Protein AF-A0A6S7LSQ3-F1 (afdb_monomer_lite)

Foldseek 3Di:
DDDDDDDDDDPDPPPPPPPVVVVVPPPVVVVVVVPDVVVVVVVLVVLVPPLPDDEDEAEAEPVDDRLVSLVVLLPDPPNDLSHHHQYDYPPDDDPDSVVRVVVSLVVNVVVQQDDPPPDPQWDDDVVDTDGDPDPCCVVVCVVVSVVSSD

InterPro domains:
  IPR000569 HECT domain [PS50237] (77-150)
  IPR035983 HECT, E3 ligase catalytic domain [SSF56204] (57-123)

Secondary structure (DSSP, 8-state):
----------PPP-----TTHHHHS-HHHHHHHS--HHHHHHHHHHHHT-TTSPPEEEEE-TTS-HHHHHHHHHTSTT--TTSPEEEEETTB--S-HHHHHHHHHHHHHHHHTS--SSS--EEEETTEEEE---HHHHHTTHHHHHHHH-

Organism: Paramuricea clavata (NCBI:txid317549)

Radius of gyration: 24.65 Å; chains: 1; bounding box: 75×71×37 Å

Sequence (150 aa):
PEVHDDPDTHNEPEDIADDDELWDTPLLEYVVFAGNPSQSLKRFTRAAVNTFGEEMDVVINRNKDMLQQVVRKYKHPEFDITKPLNVSFVNEPGVDAGGLTREYFHILMDRLQKQLGSLDLFEGRKGHLLPMHNYDLVSGGLFVMVGKMV

Structure (mmCIF, N/CA/C/O backbone):
data_AF-A0A6S7LSQ3-F1
#
_entry.id   AF-A0A6S7LSQ3-F1
#
loop_
_atom_site.group_PDB
_atom_site.id
_atom_site.type_symbol
_atom_site.label_atom_id
_atom_site.label_alt_id
_atom_site.label_comp_id
_atom_site.label_asym_id
_atom_site.label_entity_id
_atom_site.label_seq_id
_atom_site.pdbx_PDB_ins_code
_atom_site.Cartn_x
_atom_site.Cartn_y
_atom_site.Cartn_z
_atom_site.occupancy
_atom_site.B_iso_or_equiv
_atom_site.auth_seq_id
_atom_site.auth_comp_id
_atom_site.auth_asym_id
_atom_site.auth_atom_id
_atom_site.pdbx_PDB_model_num
ATOM 1 N N . PRO A 1 1 ? 60.085 -55.351 -7.199 1.00 38.09 1 PRO A N 1
ATOM 2 C CA . PRO A 1 1 ? 59.648 -54.809 -5.892 1.00 38.09 1 PRO A CA 1
ATOM 3 C C . PRO A 1 1 ? 58.969 -53.450 -6.088 1.00 38.09 1 PRO A C 1
ATOM 5 O O . PRO A 1 1 ? 59.611 -52.528 -6.566 1.00 38.09 1 PRO A O 1
ATOM 8 N N . GLU A 1 2 ? 57.695 -53.239 -5.821 1.00 39.66 2 GLU A N 1
ATOM 9 C CA . GLU A 1 2 ? 56.593 -54.070 -5.348 1.00 39.66 2 GLU A CA 1
ATOM 10 C C . GLU A 1 2 ? 55.360 -53.233 -5.714 1.00 39.66 2 GLU A C 1
ATOM 12 O O . GLU A 1 2 ? 55.382 -52.011 -5.564 1.00 39.66 2 GLU A O 1
ATOM 17 N N . VAL A 1 3 ? 54.353 -53.872 -6.301 1.00 43.69 3 VAL A N 1
ATOM 18 C CA . VAL A 1 3 ? 53.059 -53.251 -6.584 1.00 43.69 3 VAL A CA 1
ATOM 19 C C . VAL A 1 3 ? 52.367 -53.040 -5.245 1.00 43.69 3 VAL A C 1
ATOM 21 O O . VAL A 1 3 ? 52.234 -53.994 -4.483 1.00 43.69 3 VAL A O 1
ATOM 24 N N . HIS A 1 4 ? 51.923 -51.816 -4.981 1.00 45.94 4 HIS A N 1
ATOM 25 C CA . HIS A 1 4 ? 50.865 -51.563 -4.018 1.00 45.94 4 HIS A CA 1
ATOM 26 C C . HIS A 1 4 ? 49.845 -50.630 -4.660 1.00 45.94 4 HIS A C 1
ATOM 28 O O . HIS A 1 4 ? 50.085 -49.439 -4.848 1.00 45.94 4 HIS A O 1
ATOM 34 N N . ASP A 1 5 ? 48.749 -51.268 -5.058 1.00 46.22 5 ASP A N 1
ATOM 35 C CA . ASP A 1 5 ? 47.454 -50.681 -5.349 1.00 46.22 5 ASP A CA 1
ATOM 36 C C . ASP A 1 5 ? 46.905 -49.992 -4.095 1.00 46.22 5 ASP A C 1
ATOM 38 O O . ASP A 1 5 ? 46.859 -50.611 -3.033 1.00 46.22 5 ASP A O 1
ATOM 42 N N . ASP A 1 6 ? 46.426 -48.759 -4.247 1.00 52.06 6 ASP A N 1
ATOM 43 C CA . ASP A 1 6 ? 45.287 -48.259 -3.480 1.00 52.06 6 ASP A CA 1
ATOM 44 C C . ASP A 1 6 ? 44.377 -47.454 -4.432 1.00 52.06 6 ASP A C 1
ATOM 46 O O . ASP A 1 6 ? 44.871 -46.618 -5.198 1.00 52.06 6 ASP A O 1
ATOM 50 N N . PRO A 1 7 ? 43.062 -47.742 -4.462 1.00 43.94 7 PRO A N 1
ATOM 51 C CA . PRO A 1 7 ? 42.131 -47.151 -5.410 1.00 43.94 7 PRO A CA 1
ATOM 52 C C . PRO A 1 7 ? 41.611 -45.806 -4.892 1.00 43.94 7 PRO A C 1
ATOM 54 O O . PRO A 1 7 ? 40.698 -45.766 -4.067 1.00 43.94 7 PRO A O 1
ATOM 57 N N . ASP A 1 8 ? 42.137 -44.702 -5.424 1.00 44.47 8 ASP A N 1
ATOM 58 C CA . ASP A 1 8 ? 41.472 -43.406 -5.285 1.00 44.47 8 ASP A CA 1
ATOM 59 C C . ASP A 1 8 ? 40.203 -43.417 -6.141 1.00 44.47 8 ASP A C 1
ATOM 61 O O . ASP A 1 8 ? 40.211 -43.334 -7.371 1.00 44.47 8 ASP A O 1
ATOM 65 N N . THR A 1 9 ? 39.101 -43.603 -5.425 1.00 44.16 9 THR A N 1
ATOM 66 C CA . THR A 1 9 ? 37.715 -43.472 -5.847 1.00 44.16 9 THR A CA 1
ATOM 67 C C . THR A 1 9 ? 37.547 -42.325 -6.835 1.00 44.16 9 THR A C 1
ATOM 69 O O . THR A 1 9 ? 37.696 -41.154 -6.482 1.00 44.16 9 THR A O 1
ATOM 72 N N . HIS A 1 10 ? 37.188 -42.674 -8.070 1.00 39.16 10 HIS A N 1
ATOM 73 C CA . HIS A 1 10 ? 36.515 -41.764 -8.982 1.00 39.16 10 HIS A CA 1
ATOM 74 C C . HIS A 1 10 ? 35.270 -41.226 -8.270 1.00 39.16 10 HIS A C 1
ATOM 76 O O . HIS A 1 10 ? 34.254 -41.913 -8.198 1.00 39.16 10 HIS A O 1
ATOM 82 N N . ASN A 1 11 ? 35.369 -40.017 -7.714 1.00 41.75 11 ASN A N 1
ATOM 83 C CA . ASN A 1 11 ? 34.191 -39.214 -7.436 1.00 41.75 11 ASN A CA 1
ATOM 84 C C . ASN A 1 11 ? 33.472 -39.040 -8.770 1.00 41.75 11 ASN A C 1
ATOM 86 O O . ASN A 1 11 ? 34.039 -38.523 -9.739 1.00 41.75 11 ASN A O 1
ATOM 90 N N . GLU A 1 12 ? 32.256 -39.569 -8.804 1.00 44.62 12 GLU A N 1
ATOM 91 C CA . GLU A 1 12 ? 31.285 -39.382 -9.866 1.00 44.62 12 GLU A CA 1
ATOM 92 C C . GLU A 1 12 ? 31.184 -37.885 -10.197 1.00 44.62 12 GLU A C 1
ATOM 94 O O . GLU A 1 12 ? 31.339 -37.050 -9.298 1.00 44.62 12 GLU A O 1
ATOM 99 N N . PRO A 1 13 ? 30.981 -37.513 -11.472 1.00 44.09 13 PRO A N 1
ATOM 100 C CA . PRO A 1 13 ? 30.654 -36.134 -11.784 1.00 44.09 13 PRO A CA 1
ATOM 101 C C . PRO A 1 13 ? 29.400 -35.779 -10.983 1.00 44.09 13 PRO A C 1
ATOM 103 O O . PRO A 1 13 ? 28.376 -36.443 -11.123 1.00 44.09 13 PRO A O 1
ATOM 106 N N . GLU A 1 14 ? 29.495 -34.773 -10.111 1.00 45.34 14 GLU A N 1
ATOM 107 C CA . GLU A 1 14 ? 28.298 -34.131 -9.587 1.00 45.34 14 GLU A CA 1
ATOM 108 C C . GLU A 1 14 ? 27.509 -33.673 -10.812 1.00 45.34 14 GLU A C 1
ATOM 110 O O . GLU A 1 14 ? 27.985 -32.833 -11.581 1.00 45.34 14 GLU A O 1
ATOM 115 N N . ASP A 1 15 ? 26.355 -34.303 -11.030 1.00 42.69 15 ASP A N 1
ATOM 116 C CA . ASP A 1 15 ? 25.340 -33.849 -11.963 1.00 42.69 15 ASP A CA 1
ATOM 117 C C . ASP A 1 15 ? 24.990 -32.413 -11.563 1.00 42.69 15 ASP A C 1
ATOM 119 O O . ASP A 1 15 ? 24.147 -32.160 -10.700 1.00 42.69 15 ASP A O 1
ATOM 123 N N . ILE A 1 16 ? 25.683 -31.450 -12.172 1.00 48.38 16 ILE A N 1
ATOM 124 C CA . ILE A 1 16 ? 25.208 -30.080 -12.286 1.00 48.38 16 ILE A CA 1
ATOM 125 C C . ILE A 1 16 ? 23.999 -30.208 -13.203 1.00 48.38 16 ILE A C 1
ATOM 127 O O . ILE A 1 16 ? 24.120 -30.120 -14.420 1.00 48.38 16 ILE A O 1
ATOM 131 N N . ALA A 1 17 ? 22.855 -30.548 -12.611 1.00 45.38 17 ALA A N 1
ATOM 132 C CA . ALA A 1 17 ? 21.578 -30.453 -13.281 1.00 45.38 17 ALA A CA 1
ATOM 133 C C . ALA A 1 17 ? 21.478 -29.021 -13.805 1.00 45.38 17 ALA A C 1
ATOM 135 O O . ALA A 1 17 ? 21.601 -28.066 -13.033 1.00 45.38 17 ALA A O 1
ATOM 136 N N . ASP A 1 18 ? 21.351 -28.902 -15.121 1.00 47.22 18 ASP A N 1
ATOM 137 C CA . ASP A 1 18 ? 21.162 -27.646 -15.819 1.00 47.22 18 ASP A CA 1
ATOM 138 C C . ASP A 1 18 ? 20.009 -26.876 -15.144 1.00 47.22 18 ASP A C 1
ATOM 140 O O . ASP A 1 18 ? 18.846 -27.275 -15.199 1.00 47.22 18 ASP A O 1
ATOM 144 N N . ASP A 1 19 ? 20.332 -25.754 -14.493 1.00 51.03 19 ASP A N 1
ATOM 145 C CA . ASP A 1 19 ? 19.387 -24.829 -13.827 1.00 51.03 19 ASP A CA 1
ATOM 146 C C . ASP A 1 19 ? 18.436 -24.143 -14.846 1.00 51.03 19 ASP A C 1
ATOM 148 O O . ASP A 1 19 ? 17.566 -23.337 -14.508 1.00 51.03 19 ASP A O 1
ATOM 152 N N . ASP A 1 20 ? 18.600 -24.487 -16.125 1.00 51.47 20 ASP A N 1
ATOM 153 C CA . ASP A 1 20 ? 17.817 -24.035 -17.267 1.00 51.47 20 ASP A CA 1
ATOM 154 C C . ASP A 1 20 ? 16.392 -24.629 -17.261 1.00 51.47 20 ASP A C 1
ATOM 156 O O . ASP A 1 20 ? 15.453 -23.985 -17.731 1.00 51.47 20 ASP A O 1
ATOM 160 N N . GLU A 1 21 ? 16.181 -25.801 -16.643 1.00 53.00 21 GLU A N 1
ATOM 161 C CA . GLU A 1 21 ? 14.853 -26.439 -16.553 1.00 53.00 21 GLU A CA 1
ATOM 162 C C . GLU A 1 21 ? 13.866 -25.664 -15.655 1.00 53.00 21 GLU A C 1
ATOM 164 O O . GLU A 1 21 ? 12.644 -25.770 -15.812 1.00 53.00 21 GLU A O 1
ATOM 169 N N . LEU A 1 22 ? 14.370 -24.825 -14.741 1.00 50.34 22 LEU A N 1
ATOM 170 C CA . LEU A 1 22 ? 13.534 -24.046 -13.823 1.00 50.34 22 LEU A CA 1
ATOM 171 C C . LEU A 1 22 ? 12.776 -22.914 -14.535 1.00 50.34 22 LEU A C 1
ATOM 173 O O . LEU A 1 22 ? 11.656 -22.579 -14.143 1.00 50.34 22 LEU A O 1
ATOM 177 N N . TRP A 1 23 ? 13.360 -22.328 -15.585 1.00 55.28 23 TRP A N 1
ATOM 178 C CA . TRP A 1 23 ? 12.737 -21.239 -16.349 1.00 55.28 23 TRP A CA 1
ATOM 179 C C . TRP A 1 23 ? 11.757 -21.735 -17.412 1.00 55.28 23 TRP A C 1
ATOM 181 O O . TRP A 1 23 ? 10.808 -21.021 -17.744 1.00 55.28 23 TRP A O 1
ATOM 191 N N . ASP A 1 24 ? 11.963 -22.958 -17.903 1.00 58.88 24 ASP A N 1
ATOM 192 C CA . ASP A 1 24 ? 11.093 -23.601 -18.890 1.00 58.88 24 ASP A CA 1
ATOM 193 C C . ASP A 1 24 ? 9.887 -24.307 -18.256 1.00 58.88 24 ASP A C 1
ATOM 195 O O . ASP A 1 24 ? 8.941 -24.679 -18.958 1.00 58.88 24 ASP A O 1
ATOM 199 N N . THR A 1 25 ? 9.866 -24.436 -16.924 1.00 59.12 25 THR A N 1
ATOM 200 C CA . THR A 1 25 ? 8.711 -24.964 -16.196 1.00 59.12 25 THR A CA 1
ATOM 201 C C . THR A 1 25 ? 7.520 -24.001 -16.347 1.00 59.12 25 THR A C 1
ATOM 203 O O . THR A 1 25 ? 7.570 -22.860 -15.871 1.00 59.12 25 THR A O 1
ATOM 206 N N . PRO A 1 26 ? 6.401 -24.413 -16.972 1.00 58.84 26 PRO A N 1
ATOM 207 C CA . PRO A 1 26 ? 5.234 -23.554 -17.107 1.00 58.84 26 PRO A CA 1
ATOM 208 C C . PRO A 1 26 ? 4.719 -23.129 -15.729 1.00 58.84 26 PRO A C 1
ATOM 210 O O . PRO A 1 26 ? 4.518 -23.966 -14.851 1.00 58.84 26 PRO A O 1
ATOM 213 N N . LEU A 1 27 ? 4.381 -21.844 -15.555 1.00 53.75 27 LEU A N 1
ATOM 214 C CA . LEU A 1 27 ? 3.780 -21.317 -14.312 1.00 53.75 27 LEU A CA 1
ATOM 215 C C . LEU A 1 27 ? 2.578 -22.144 -13.818 1.00 53.75 27 LEU A C 1
ATOM 217 O O . LEU A 1 27 ? 2.272 -22.152 -12.627 1.00 53.75 27 LEU A O 1
ATOM 221 N N . LEU A 1 28 ? 1.897 -22.841 -14.732 1.00 52.34 28 LEU A N 1
ATOM 222 C CA . LEU A 1 28 ? 0.783 -23.736 -14.438 1.00 52.34 28 LEU A CA 1
ATOM 223 C C . LEU A 1 28 ? 1.176 -24.930 -13.557 1.00 52.34 28 LEU A C 1
ATOM 225 O O . LEU A 1 28 ? 0.358 -25.377 -12.759 1.00 52.34 28 LEU A O 1
ATOM 229 N N . GLU A 1 29 ? 2.398 -25.441 -13.683 1.00 49.94 29 GLU A N 1
ATOM 230 C CA . GLU A 1 29 ? 2.867 -26.625 -12.959 1.00 49.94 29 GLU A CA 1
ATOM 231 C C . GLU A 1 29 ? 3.111 -26.308 -11.474 1.00 49.9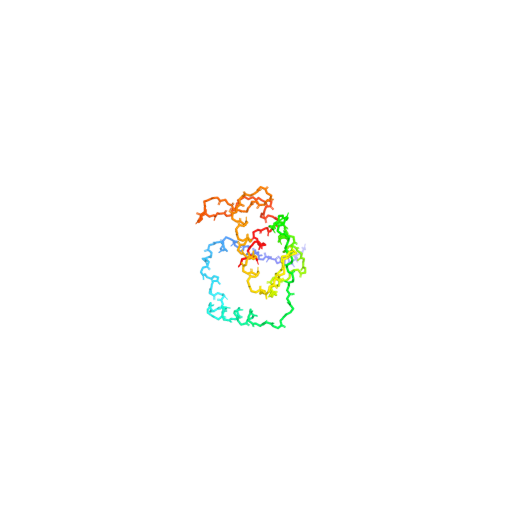4 29 GLU A C 1
ATOM 233 O O . GLU A 1 29 ? 2.773 -27.098 -10.591 1.00 49.94 29 GLU A O 1
ATOM 238 N N . TYR A 1 30 ? 3.506 -25.066 -11.170 1.00 52.78 30 TYR A N 1
ATOM 239 C CA . TYR A 1 30 ? 3.547 -24.533 -9.803 1.00 52.78 30 TYR A CA 1
ATOM 240 C C . TYR A 1 30 ? 2.161 -24.468 -9.141 1.00 52.78 30 TYR A C 1
ATOM 242 O O . TYR A 1 30 ? 2.027 -24.673 -7.931 1.00 52.78 30 TYR A O 1
ATOM 250 N N . VAL A 1 31 ? 1.102 -24.234 -9.926 1.00 52.03 31 VAL A N 1
ATOM 251 C CA . VAL A 1 31 ? -0.284 -24.239 -9.424 1.00 52.03 31 VAL A CA 1
ATOM 252 C C . VAL A 1 31 ? -0.721 -25.652 -9.022 1.00 52.03 31 VAL A C 1
ATOM 254 O O . VAL A 1 31 ? -1.616 -25.796 -8.195 1.00 52.03 31 VAL A O 1
ATOM 257 N N . VAL A 1 32 ? -0.081 -26.702 -9.549 1.00 49.38 32 VAL A N 1
ATOM 258 C CA . VAL A 1 32 ? -0.399 -28.097 -9.206 1.00 49.38 32 VAL A CA 1
ATOM 259 C C . VAL A 1 32 ? 0.197 -28.495 -7.847 1.00 49.38 32 VAL A C 1
ATOM 261 O O . VAL A 1 32 ? -0.443 -29.235 -7.098 1.00 49.38 32 VAL A O 1
ATOM 264 N N . PHE A 1 33 ? 1.357 -27.945 -7.468 1.00 46.00 33 PHE A N 1
ATOM 265 C CA . PHE A 1 33 ? 1.939 -28.121 -6.125 1.00 46.00 33 PHE A CA 1
ATOM 266 C C . PHE A 1 33 ? 1.268 -27.250 -5.053 1.00 46.00 33 PHE A C 1
ATOM 268 O O . PHE A 1 33 ? 1.237 -27.611 -3.873 1.00 46.00 33 PHE A O 1
ATOM 275 N N . ALA A 1 34 ? 0.661 -26.132 -5.451 1.00 54.66 34 ALA A N 1
ATOM 276 C CA . ALA A 1 34 ? -0.223 -25.358 -4.595 1.00 54.66 34 ALA A CA 1
ATOM 277 C C . ALA A 1 34 ? -1.587 -26.063 -4.519 1.00 54.66 34 ALA A C 1
ATOM 279 O O . ALA A 1 34 ? -2.456 -25.850 -5.358 1.00 54.66 34 ALA A O 1
ATOM 280 N N . GLY A 1 35 ? -1.771 -26.940 -3.525 1.00 63.09 35 GLY A N 1
ATOM 281 C CA . GLY A 1 35 ? -2.991 -27.741 -3.359 1.00 63.09 35 GLY A CA 1
ATOM 282 C C . GLY A 1 35 ? -4.296 -26.983 -3.657 1.00 63.09 35 GLY A C 1
ATOM 283 O O . GLY A 1 35 ? -4.383 -25.786 -3.401 1.00 63.09 35 GLY A O 1
ATOM 284 N N . ASN A 1 36 ? -5.298 -27.705 -4.190 1.00 72.62 36 ASN A N 1
ATOM 285 C CA . ASN A 1 36 ? -6.594 -27.216 -4.699 1.00 72.62 36 ASN A CA 1
ATOM 286 C C . ASN A 1 36 ? -6.849 -25.709 -4.436 1.00 72.62 36 A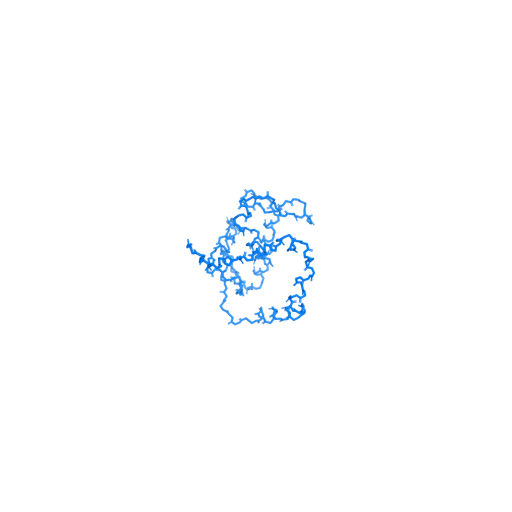SN A C 1
ATOM 288 O O . ASN A 1 36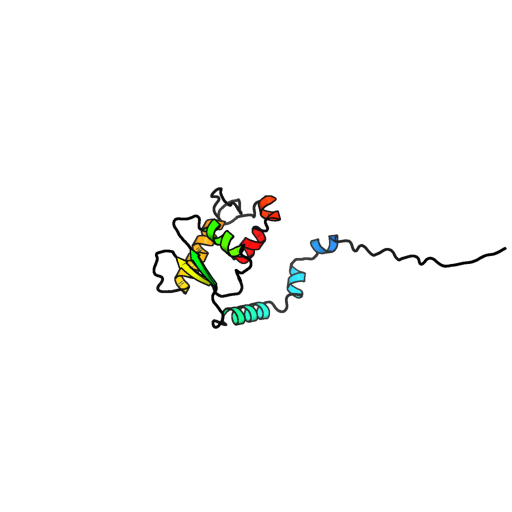 ? -7.159 -25.352 -3.294 1.00 72.62 36 ASN A O 1
ATOM 292 N N . PRO A 1 37 ? -6.797 -24.834 -5.459 1.00 66.69 37 PRO A N 1
ATOM 293 C CA . PRO A 1 37 ? -6.893 -23.377 -5.301 1.00 66.69 37 PRO A CA 1
ATOM 294 C C . PRO A 1 37 ? -8.094 -22.907 -4.470 1.00 66.69 37 PRO A C 1
ATOM 296 O O . PRO A 1 37 ? -8.007 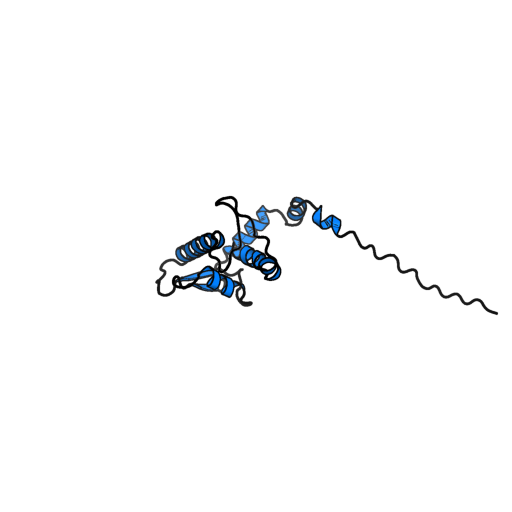-21.944 -3.706 1.00 66.69 37 PRO A O 1
ATOM 299 N N . SER A 1 38 ? -9.215 -23.634 -4.545 1.00 69.12 38 SER A N 1
ATOM 300 C CA . SER A 1 38 ? -10.407 -23.343 -3.744 1.00 69.12 38 SER A CA 1
ATOM 301 C C . SER A 1 38 ? -10.205 -23.617 -2.251 1.00 69.12 38 SER A C 1
ATOM 303 O O . SER A 1 38 ? -10.816 -22.953 -1.416 1.00 69.12 38 SER A O 1
ATOM 305 N N . GLN A 1 39 ? -9.369 -24.589 -1.884 1.00 73.81 39 GLN A N 1
ATOM 306 C CA . GLN A 1 39 ? -8.976 -24.812 -0.493 1.00 73.81 39 GLN A CA 1
ATOM 307 C C . GLN A 1 39 ? -8.009 -23.739 0.002 1.00 73.81 39 GLN A C 1
ATOM 309 O O . GLN A 1 39 ? -8.166 -23.290 1.135 1.00 73.81 39 GLN A O 1
ATOM 314 N N . SER A 1 40 ? -7.062 -23.299 -0.827 1.00 70.75 40 SER A N 1
ATOM 315 C CA . SER A 1 40 ? -6.120 -22.228 -0.480 1.00 70.75 40 SER A CA 1
ATOM 316 C C . SER A 1 40 ? -6.848 -20.915 -0.192 1.00 70.75 40 SER A C 1
ATOM 318 O O . SER A 1 40 ? -6.645 -20.325 0.869 1.00 70.75 40 SER A O 1
ATOM 320 N N . LEU A 1 41 ? -7.808 -20.536 -1.044 1.00 72.38 41 LEU A N 1
ATOM 321 C CA . LEU A 1 41 ? -8.656 -19.369 -0.802 1.00 72.38 41 LEU A CA 1
ATOM 322 C C . LEU A 1 41 ? -9.489 -19.526 0.477 1.00 72.38 41 LEU A C 1
ATOM 324 O O . LEU A 1 41 ? -9.492 -18.634 1.314 1.00 72.38 41 LEU A O 1
ATOM 328 N N . LYS A 1 42 ? -10.143 -20.677 0.688 1.00 76.81 42 LYS A N 1
ATOM 329 C CA . LYS A 1 42 ? -10.932 -20.928 1.910 1.00 76.81 42 LYS A CA 1
ATOM 330 C C . LYS A 1 42 ? -10.087 -20.869 3.183 1.00 76.81 42 LYS A C 1
ATOM 332 O O . LYS A 1 42 ? -10.564 -20.369 4.199 1.00 76.81 42 LYS A O 1
ATOM 337 N N . ARG A 1 43 ? -8.853 -21.382 3.149 1.00 72.56 43 ARG A N 1
ATOM 338 C CA . ARG A 1 43 ? -7.903 -21.312 4.271 1.00 72.56 43 ARG A CA 1
ATOM 339 C C . ARG A 1 43 ? -7.484 -19.870 4.539 1.00 72.56 43 ARG A C 1
ATOM 341 O O . ARG A 1 43 ? -7.552 -19.453 5.690 1.00 72.56 43 ARG A O 1
ATOM 348 N N . PHE A 1 44 ? -7.140 -19.116 3.494 1.00 69.44 44 PHE A N 1
ATOM 349 C CA . PHE A 1 44 ? -6.816 -17.695 3.602 1.00 69.44 44 PHE A CA 1
ATOM 350 C C . PHE A 1 44 ? -7.991 -16.895 4.165 1.00 69.44 44 PHE A C 1
ATOM 352 O O . PHE A 1 44 ? -7.832 -16.217 5.169 1.00 69.44 44 PHE A O 1
ATOM 359 N N . THR A 1 45 ? -9.194 -17.043 3.600 1.00 66.81 45 THR A N 1
ATOM 360 C CA . THR A 1 45 ? -10.399 -16.377 4.106 1.00 66.81 45 THR A CA 1
ATOM 361 C C . THR A 1 45 ? -10.655 -16.747 5.564 1.00 66.81 45 THR A C 1
ATOM 363 O O . THR A 1 45 ? -10.909 -15.870 6.374 1.00 66.81 45 THR A O 1
ATOM 366 N N . ARG A 1 46 ? -10.539 -18.023 5.949 1.00 67.19 46 ARG A N 1
ATOM 367 C CA . ARG A 1 46 ? -10.742 -18.438 7.346 1.00 67.19 46 ARG A CA 1
ATOM 368 C C . ARG A 1 46 ? -9.704 -17.835 8.299 1.00 67.19 46 ARG A C 1
ATOM 370 O O . ARG A 1 46 ? -10.070 -17.468 9.408 1.00 67.19 46 ARG A O 1
ATOM 377 N N . ALA A 1 47 ? -8.444 -17.739 7.881 1.00 64.81 47 ALA A N 1
ATOM 378 C CA . ALA A 1 47 ? -7.388 -17.099 8.662 1.00 64.81 47 ALA A CA 1
ATOM 379 C C . ALA A 1 47 ? -7.582 -15.575 8.749 1.00 64.81 47 ALA A C 1
ATOM 381 O O . ALA A 1 47 ? -7.474 -15.014 9.832 1.00 64.81 47 ALA A O 1
ATOM 382 N N . ALA A 1 48 ? -7.959 -14.925 7.646 1.00 60.66 48 ALA A N 1
ATOM 383 C CA . ALA A 1 48 ? -8.222 -13.488 7.576 1.00 60.66 48 ALA A CA 1
ATOM 384 C C . ALA A 1 48 ? -9.478 -13.061 8.360 1.00 60.66 48 ALA A C 1
ATOM 386 O O . ALA A 1 48 ? -9.576 -11.923 8.805 1.00 60.66 48 ALA A O 1
ATOM 387 N N . VAL A 1 49 ? -10.445 -13.969 8.539 1.00 58.22 49 VAL A N 1
ATOM 388 C CA . VAL A 1 49 ? -11.682 -13.736 9.309 1.00 58.22 49 VAL A CA 1
ATOM 389 C C . VAL A 1 49 ? -11.504 -14.077 10.799 1.00 58.22 49 VAL A C 1
ATOM 391 O O . VAL A 1 49 ? -12.393 -13.803 11.601 1.00 58.22 49 VAL A O 1
ATOM 394 N N . ASN A 1 50 ? -10.357 -14.626 11.218 1.00 57.09 50 ASN A N 1
ATOM 395 C CA . ASN A 1 50 ? -10.028 -14.751 12.640 1.00 57.09 50 ASN A CA 1
ATOM 396 C C . ASN A 1 50 ? -9.653 -13.365 13.202 1.00 57.09 50 ASN A C 1
ATOM 398 O O . ASN A 1 50 ? -8.488 -13.011 13.338 1.00 57.09 50 ASN A O 1
ATOM 402 N N . THR A 1 51 ? -10.670 -12.579 13.553 1.00 55.75 51 THR A N 1
ATOM 403 C CA . THR A 1 51 ? -10.587 -11.189 14.040 1.00 55.75 51 THR A CA 1
ATOM 404 C C . THR A 1 51 ? -10.069 -11.040 15.478 1.00 55.75 51 THR A C 1
ATOM 406 O O . THR A 1 51 ? -10.213 -9.978 16.068 1.00 55.75 51 THR A O 1
ATOM 409 N N . PHE A 1 52 ? -9.517 -12.094 16.085 1.00 57.91 52 PHE A N 1
ATOM 410 C CA . PHE A 1 52 ? -9.086 -12.102 17.494 1.00 57.91 52 PHE A CA 1
ATOM 411 C C . PHE A 1 52 ? -7.557 -12.018 17.663 1.00 57.91 52 PHE A C 1
ATOM 413 O O . PHE A 1 52 ? -7.025 -12.438 18.689 1.00 57.91 52 PHE A O 1
ATOM 420 N N . GLY A 1 53 ? -6.848 -11.529 16.642 1.00 63.72 53 GLY A N 1
ATOM 421 C CA . GLY A 1 53 ? -5.403 -11.294 16.675 1.00 63.72 53 GLY A CA 1
ATOM 422 C C . GLY A 1 53 ? -5.048 -9.863 17.078 1.00 63.72 53 GLY A C 1
ATOM 423 O O . GLY A 1 53 ? -5.876 -8.963 16.981 1.00 63.72 53 GLY A O 1
ATOM 424 N N . GLU A 1 54 ? -3.808 -9.659 17.520 1.00 79.31 54 GLU A N 1
ATOM 425 C CA . GLU A 1 54 ? -3.231 -8.322 17.697 1.00 79.31 54 GLU A CA 1
ATOM 426 C C . GLU A 1 54 ? -3.263 -7.571 16.357 1.00 79.31 54 GLU A C 1
ATOM 428 O O . GLU A 1 54 ? -2.807 -8.100 15.340 1.00 79.31 54 GLU A O 1
ATOM 433 N N . GLU A 1 55 ? -3.829 -6.367 16.349 1.00 86.25 55 GLU A N 1
ATOM 434 C CA . GLU A 1 55 ? -3.877 -5.513 15.162 1.00 86.25 55 GLU A CA 1
ATOM 435 C C . GLU A 1 55 ? -2.549 -4.774 14.972 1.00 86.25 55 GLU A C 1
ATOM 437 O O . GLU A 1 55 ? -1.814 -4.500 15.922 1.00 86.25 55 GLU A O 1
ATOM 442 N N . MET A 1 56 ? -2.237 -4.440 13.724 1.00 89.44 56 MET A N 1
ATOM 443 C CA . MET A 1 56 ? -1.070 -3.649 13.367 1.00 89.44 56 MET A CA 1
ATOM 444 C C . MET A 1 56 ? -1.474 -2.190 13.145 1.00 89.44 56 MET A C 1
ATOM 446 O O . MET A 1 56 ? -2.161 -1.864 12.172 1.00 89.44 56 MET A O 1
ATOM 450 N N . ASP A 1 57 ? -1.003 -1.299 14.016 1.00 90.31 57 ASP A N 1
ATOM 451 C CA . ASP A 1 57 ? -1.337 0.123 13.948 1.00 90.31 57 ASP A CA 1
ATOM 452 C C . ASP A 1 57 ? -0.606 0.853 12.806 1.00 90.31 57 ASP A C 1
ATOM 454 O O . ASP A 1 57 ? 0.626 1.011 12.747 1.00 90.31 57 ASP A O 1
ATOM 458 N N . VAL A 1 58 ? -1.398 1.414 11.897 1.00 92.25 58 VAL A N 1
ATOM 459 C CA . VAL A 1 58 ? -0.921 2.190 10.754 1.00 92.25 58 VAL A CA 1
ATOM 460 C C . VAL A 1 58 ? -1.417 3.626 10.870 1.00 92.25 58 VAL A C 1
ATOM 462 O O . VAL A 1 58 ? -2.473 3.996 10.374 1.00 92.25 58 VAL A O 1
ATOM 465 N N . VAL A 1 59 ? -0.601 4.466 11.504 1.00 93.75 59 VAL A N 1
ATOM 466 C CA . VAL A 1 59 ? -0.818 5.919 11.549 1.00 93.75 59 VAL A CA 1
ATOM 467 C C . VAL A 1 59 ? -0.221 6.582 10.304 1.00 93.75 59 VAL A C 1
ATOM 469 O O . VAL A 1 59 ? 0.979 6.434 10.048 1.00 93.75 59 VAL A O 1
ATOM 472 N N . ILE A 1 60 ? -1.031 7.337 9.557 1.00 94.50 60 ILE A N 1
ATOM 473 C CA . ILE A 1 60 ? -0.630 8.061 8.340 1.00 94.50 60 ILE A CA 1
ATOM 474 C C . ILE A 1 60 ? -0.876 9.562 8.494 1.00 94.50 60 ILE A C 1
ATOM 476 O O . ILE A 1 60 ? -1.959 10.007 8.865 1.00 94.50 60 ILE A O 1
ATOM 480 N N . ASN A 1 61 ? 0.122 10.378 8.159 1.00 94.31 61 ASN A N 1
ATOM 481 C CA . ASN A 1 61 ? -0.026 11.827 8.086 1.00 94.31 61 ASN A CA 1
ATOM 482 C C . ASN A 1 61 ? -0.197 12.265 6.626 1.00 94.31 61 ASN A C 1
ATOM 484 O O . ASN A 1 61 ? 0.746 12.160 5.840 1.00 94.31 61 ASN A O 1
ATOM 488 N N . ARG A 1 62 ? -1.372 12.800 6.271 1.00 90.81 62 ARG A N 1
ATOM 489 C CA . ARG A 1 62 ? -1.678 13.249 4.899 1.00 90.81 62 ARG A CA 1
ATOM 490 C C . ARG A 1 62 ? -0.831 14.427 4.418 1.00 90.81 62 ARG A C 1
ATOM 492 O O . ARG A 1 62 ? -0.667 14.605 3.217 1.00 90.81 62 ARG A O 1
ATOM 499 N N . ASN A 1 63 ? -0.273 15.210 5.342 1.00 91.62 63 ASN A N 1
ATOM 500 C CA . ASN A 1 63 ? 0.572 16.366 5.025 1.00 91.62 63 ASN A CA 1
ATOM 501 C C . ASN A 1 63 ? 2.020 15.971 4.695 1.00 91.62 63 ASN A C 1
ATOM 503 O O . ASN A 1 63 ? 2.853 16.832 4.424 1.00 91.62 63 ASN A O 1
ATOM 507 N N . LYS A 1 64 ? 2.344 14.677 4.762 1.00 90.38 64 LYS A N 1
ATOM 508 C CA . LYS A 1 64 ? 3.645 14.117 4.392 1.00 90.38 64 LYS A CA 1
ATOM 509 C C . LYS A 1 64 ? 3.471 13.156 3.222 1.00 90.38 64 LYS A C 1
ATOM 511 O O . LYS A 1 64 ? 2.366 12.700 2.940 1.00 90.38 64 LYS A O 1
ATOM 516 N N . ASP A 1 65 ? 4.576 12.807 2.569 1.00 88.75 65 ASP A N 1
ATOM 517 C CA . ASP A 1 65 ? 4.552 11.796 1.515 1.00 88.75 65 ASP A CA 1
ATOM 518 C C . ASP A 1 65 ? 4.042 10.458 2.077 1.00 88.75 65 ASP A C 1
ATOM 520 O O . ASP A 1 65 ? 4.628 9.875 2.996 1.00 88.75 65 ASP A O 1
ATOM 524 N N . MET A 1 66 ? 2.884 10.011 1.588 1.00 89.19 66 MET A N 1
ATOM 525 C CA . MET A 1 66 ? 2.230 8.804 2.086 1.00 89.19 66 MET A CA 1
ATOM 526 C C . MET A 1 66 ? 3.001 7.544 1.695 1.00 89.19 66 MET A C 1
ATOM 528 O O . MET A 1 66 ? 3.159 6.654 2.528 1.00 89.19 66 MET A O 1
ATOM 532 N N . LEU A 1 67 ? 3.521 7.477 0.468 1.00 88.69 67 LEU A N 1
ATOM 533 C CA . LEU A 1 67 ? 4.238 6.301 -0.013 1.00 88.69 67 LEU A CA 1
ATOM 534 C C . LEU A 1 67 ? 5.525 6.095 0.791 1.00 88.69 67 LEU A C 1
ATOM 536 O O . LEU A 1 67 ? 5.801 4.990 1.249 1.00 88.69 67 LEU A O 1
ATOM 540 N N . GLN A 1 68 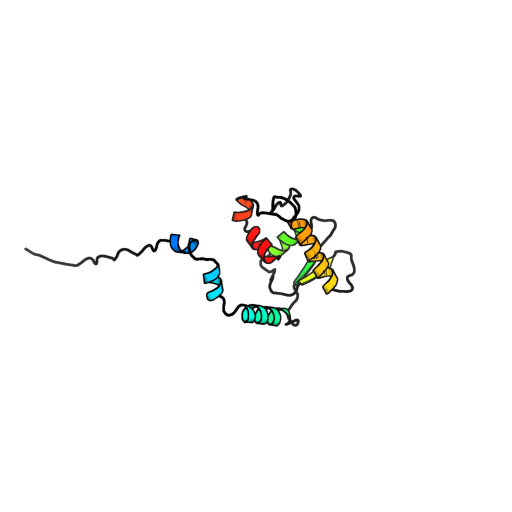? 6.253 7.172 1.084 1.00 88.81 68 GLN A N 1
ATOM 541 C CA . GLN A 1 68 ? 7.438 7.132 1.933 1.00 88.81 68 GLN A CA 1
ATOM 542 C C . GLN A 1 68 ? 7.118 6.674 3.366 1.00 88.81 68 GLN A C 1
ATOM 544 O O . GLN A 1 68 ? 7.885 5.907 3.951 1.00 88.81 68 GLN A O 1
ATOM 549 N N . GLN A 1 69 ? 6.001 7.126 3.948 1.00 92.12 69 GLN A N 1
ATOM 550 C CA . GLN A 1 69 ? 5.558 6.676 5.275 1.00 92.12 69 GLN A CA 1
ATOM 551 C C . GLN A 1 69 ? 5.240 5.177 5.288 1.00 92.12 69 GLN A C 1
ATOM 553 O O . GLN A 1 69 ? 5.652 4.474 6.210 1.00 92.12 69 GLN A O 1
ATOM 558 N N . VAL A 1 70 ? 4.553 4.688 4.254 1.00 91.06 70 VAL A N 1
ATOM 559 C CA . VAL A 1 70 ? 4.187 3.274 4.120 1.00 91.06 70 VAL A CA 1
ATOM 560 C C . VAL A 1 70 ? 5.421 2.405 3.899 1.00 91.06 70 VAL A C 1
ATOM 562 O O . VAL A 1 70 ? 5.630 1.457 4.647 1.00 91.06 70 VAL A O 1
ATOM 565 N N . VAL A 1 71 ? 6.302 2.768 2.966 1.00 89.50 71 VAL A N 1
ATOM 566 C CA . VAL A 1 71 ? 7.554 2.036 2.714 1.00 89.50 71 VAL A CA 1
ATOM 567 C C . VAL A 1 71 ? 8.395 1.916 3.986 1.00 89.50 71 VAL A C 1
ATOM 569 O O . VAL A 1 71 ? 8.941 0.853 4.264 1.00 89.50 71 VAL A O 1
ATOM 572 N N . ARG A 1 72 ? 8.472 2.972 4.807 1.00 90.25 72 ARG A N 1
ATOM 573 C CA . ARG A 1 72 ? 9.180 2.915 6.097 1.00 90.25 72 ARG A CA 1
ATOM 574 C C . ARG A 1 72 ? 8.565 1.904 7.064 1.00 90.25 72 ARG A C 1
ATOM 576 O O . ARG A 1 72 ? 9.320 1.206 7.730 1.00 90.25 72 ARG A O 1
ATOM 583 N N . LYS A 1 73 ? 7.232 1.812 7.129 1.00 91.38 73 LYS A N 1
ATOM 584 C CA . LYS A 1 73 ? 6.538 0.815 7.960 1.00 91.38 73 LYS A CA 1
ATOM 585 C C . LYS A 1 73 ? 6.825 -0.603 7.472 1.00 91.38 73 LYS A C 1
ATOM 587 O O . LYS A 1 73 ? 7.278 -1.419 8.256 1.00 91.38 73 LYS A O 1
ATOM 592 N N . TYR A 1 74 ? 6.675 -0.863 6.175 1.00 89.88 74 TYR A N 1
ATOM 593 C CA . TYR A 1 74 ? 6.877 -2.199 5.599 1.00 89.88 74 TYR A CA 1
ATOM 594 C C . TYR A 1 74 ? 8.342 -2.665 5.591 1.00 89.88 74 TYR A C 1
ATOM 596 O O . TYR A 1 74 ? 8.603 -3.861 5.502 1.00 89.88 74 TYR A O 1
ATOM 604 N N . LYS A 1 75 ? 9.310 -1.743 5.688 1.00 87.50 75 LYS A N 1
ATOM 605 C CA . LYS A 1 75 ? 10.725 -2.081 5.919 1.00 87.50 75 LYS A CA 1
ATOM 606 C C . LYS A 1 75 ? 11.035 -2.422 7.378 1.00 87.50 75 LYS A C 1
ATOM 608 O O . LYS A 1 75 ? 12.114 -2.944 7.646 1.00 87.50 75 LYS A O 1
ATOM 613 N N . HIS A 1 76 ? 10.153 -2.086 8.317 1.00 89.62 76 HIS A N 1
ATOM 614 C CA . HIS A 1 76 ? 10.394 -2.344 9.728 1.00 89.62 76 HIS A CA 1
ATOM 615 C C . HIS A 1 76 ? 10.238 -3.847 10.015 1.00 89.62 76 HIS A C 1
ATOM 617 O O . HIS A 1 76 ? 9.207 -4.414 9.657 1.00 89.62 76 HIS A O 1
ATOM 623 N N . PRO A 1 77 ? 11.213 -4.508 10.663 1.00 86.62 77 PRO A N 1
ATOM 624 C CA . PRO A 1 77 ? 11.191 -5.962 10.852 1.00 86.62 77 PRO A CA 1
ATOM 625 C C . PRO A 1 77 ? 10.028 -6.449 11.727 1.00 86.62 77 PRO A C 1
ATOM 627 O O . PRO A 1 77 ? 9.592 -7.585 11.591 1.00 86.62 77 PRO A O 1
ATOM 630 N N . GLU A 1 78 ? 9.505 -5.588 12.600 1.00 87.06 78 GLU A N 1
ATOM 631 C CA . GLU A 1 78 ? 8.355 -5.900 13.461 1.00 87.06 78 GLU A CA 1
ATOM 632 C C . GLU A 1 78 ? 7.002 -5.681 12.763 1.00 87.06 78 GLU A C 1
ATOM 634 O O . GLU A 1 78 ? 5.955 -5.977 13.338 1.00 87.06 78 GLU A O 1
ATOM 639 N N . PHE A 1 79 ? 6.997 -5.143 11.537 1.00 87.81 79 PHE A N 1
ATOM 640 C CA . PHE A 1 79 ? 5.764 -4.931 10.787 1.00 87.81 79 PHE A CA 1
ATOM 641 C C . PHE A 1 79 ? 5.283 -6.248 10.176 1.00 87.81 79 PHE A C 1
ATOM 643 O O . PHE A 1 79 ? 5.681 -6.653 9.083 1.00 87.81 79 PHE A O 1
ATOM 650 N N . ASP A 1 80 ? 4.413 -6.922 10.917 1.00 85.81 80 ASP A N 1
ATOM 651 C CA . ASP A 1 80 ? 3.785 -8.167 10.503 1.00 85.81 80 ASP A CA 1
ATOM 652 C C . ASP A 1 80 ? 2.585 -7.906 9.580 1.00 85.81 80 ASP A C 1
ATOM 654 O O . ASP A 1 80 ? 1.505 -7.508 10.018 1.00 85.81 80 ASP A O 1
ATOM 658 N N . ILE A 1 81 ? 2.785 -8.166 8.288 1.00 82.38 81 ILE A N 1
ATOM 659 C CA . ILE A 1 81 ? 1.772 -8.009 7.234 1.00 82.38 81 ILE A CA 1
ATOM 660 C C . ILE A 1 81 ? 0.625 -9.025 7.325 1.00 82.38 81 ILE A C 1
ATOM 662 O O . ILE A 1 81 ? -0.364 -8.891 6.612 1.00 82.38 81 ILE A O 1
ATOM 666 N N . THR A 1 82 ? 0.765 -10.073 8.143 1.00 82.50 82 THR A N 1
ATOM 667 C CA . THR A 1 82 ? -0.270 -11.105 8.298 1.00 82.50 82 THR A CA 1
ATOM 668 C C . THR A 1 82 ? -1.345 -10.701 9.306 1.00 82.50 82 THR A C 1
ATOM 670 O O . THR A 1 82 ? -2.420 -11.305 9.334 1.00 82.50 82 THR A O 1
ATOM 673 N N . LYS A 1 83 ? -1.075 -9.664 10.110 1.00 85.44 83 LYS A N 1
ATOM 674 C CA . LYS A 1 83 ? -2.007 -9.116 11.094 1.00 85.44 83 LYS A CA 1
ATOM 675 C C . LYS A 1 83 ? -3.000 -8.145 10.442 1.00 85.44 83 LYS A C 1
ATOM 677 O O . LYS A 1 83 ? -2.638 -7.435 9.501 1.00 85.44 83 LYS A O 1
ATOM 682 N N . PRO A 1 84 ? -4.244 -8.061 10.949 1.00 84.81 84 PRO A N 1
ATOM 683 C CA . PRO A 1 84 ? -5.195 -7.043 10.512 1.00 84.81 84 PRO A CA 1
ATOM 684 C C . PRO A 1 84 ? -4.633 -5.632 10.722 1.00 84.81 84 PRO A C 1
ATOM 686 O O . PRO A 1 84 ? -4.044 -5.347 11.763 1.00 84.81 84 PRO A O 1
ATOM 689 N N . LEU A 1 85 ? -4.818 -4.743 9.743 1.00 88.56 85 LEU A N 1
ATOM 690 C CA . LEU A 1 85 ? -4.381 -3.351 9.853 1.00 88.56 85 LEU A CA 1
ATOM 691 C C . LEU A 1 85 ? -5.436 -2.511 10.576 1.00 88.56 85 LEU A C 1
ATOM 693 O O . LEU A 1 85 ? -6.596 -2.491 10.166 1.00 88.56 85 LEU A O 1
ATOM 697 N N . ASN A 1 86 ? -5.000 -1.742 11.568 1.00 90.06 86 ASN A N 1
ATOM 698 C CA . ASN A 1 86 ? -5.789 -0.686 12.188 1.00 90.06 86 ASN A CA 1
ATOM 699 C C . ASN A 1 86 ? -5.279 0.673 11.702 1.00 90.06 86 ASN A C 1
ATOM 701 O O . ASN A 1 86 ? -4.240 1.174 12.144 1.00 90.06 86 ASN A O 1
ATOM 705 N N . VAL A 1 87 ? -5.969 1.251 10.718 1.00 92.38 87 VAL A N 1
ATOM 706 C CA . VAL A 1 87 ? -5.510 2.480 10.068 1.00 92.38 87 VAL A CA 1
ATOM 707 C C . VAL A 1 87 ? -6.109 3.718 10.724 1.00 92.38 87 VAL A C 1
ATOM 709 O O . VAL A 1 87 ? -7.318 3.814 10.911 1.00 92.38 87 VAL A O 1
ATOM 712 N N . SER A 1 88 ? -5.268 4.716 10.990 1.00 93.62 88 SER A N 1
ATOM 713 C CA . SER A 1 88 ? -5.692 6.043 11.437 1.00 93.62 88 SER A CA 1
ATOM 714 C C . SER A 1 88 ? -4.956 7.149 10.687 1.00 93.62 88 SER A C 1
ATOM 716 O O . SER A 1 88 ? -3.774 7.034 10.350 1.00 93.62 88 SER A O 1
ATOM 718 N N . PHE A 1 89 ? -5.656 8.254 10.437 1.00 94.25 89 PHE A N 1
ATOM 719 C CA . PHE A 1 89 ? -5.062 9.454 9.862 1.00 94.25 89 PHE A CA 1
ATOM 720 C C . PHE A 1 89 ? -4.837 10.497 10.959 1.00 94.25 89 PHE A C 1
ATOM 722 O O . PHE A 1 89 ? -5.677 10.715 11.832 1.00 94.25 89 PHE A O 1
ATOM 729 N N . VAL A 1 90 ? -3.661 11.126 10.952 1.00 94.38 90 VAL A N 1
ATOM 730 C CA . VAL A 1 90 ? -3.271 12.089 11.991 1.00 94.38 90 VAL A CA 1
ATOM 731 C C . VAL A 1 90 ? -4.258 13.258 12.027 1.00 94.38 90 VAL A C 1
ATOM 733 O O . VAL A 1 90 ? -4.458 13.922 11.015 1.00 94.38 90 VAL A O 1
ATOM 736 N N . ASN A 1 91 ? -4.797 13.547 13.216 1.00 91.38 91 ASN A N 1
ATOM 737 C CA . ASN A 1 91 ? -5.801 14.590 13.475 1.00 91.38 91 ASN A CA 1
ATOM 738 C C . ASN A 1 91 ? -7.163 14.372 12.789 1.00 91.38 91 ASN A C 1
ATOM 740 O O . ASN A 1 91 ? -7.963 15.303 12.716 1.00 91.38 91 ASN A O 1
ATOM 744 N N . GLU A 1 92 ? -7.448 13.158 12.323 1.00 88.06 92 GLU A N 1
ATOM 745 C CA . GLU A 1 92 ? -8.727 12.796 11.716 1.00 88.06 92 GLU A CA 1
ATOM 746 C C . GLU A 1 92 ? -9.400 11.723 12.581 1.00 88.06 92 GLU A C 1
ATOM 748 O O . GLU A 1 92 ? -9.001 10.557 12.535 1.00 88.06 92 GLU A O 1
ATOM 753 N N . PRO A 1 93 ? -10.392 12.089 13.416 1.00 81.62 93 PRO A N 1
ATOM 754 C CA . PRO A 1 93 ? -11.105 11.112 14.223 1.00 81.62 93 PRO A CA 1
ATOM 755 C C . PRO A 1 93 ? -11.882 10.163 13.306 1.00 81.62 93 PRO A C 1
ATOM 757 O O . PRO A 1 93 ? -12.831 10.552 12.626 1.00 81.62 93 PRO A O 1
ATOM 760 N N . GLY A 1 94 ? -11.453 8.907 13.289 1.00 77.94 94 GLY A N 1
ATOM 761 C CA . GLY A 1 94 ? -12.091 7.834 12.549 1.00 77.94 94 GLY A CA 1
ATOM 762 C C . GLY A 1 94 ? -13.222 7.197 13.345 1.00 77.94 94 GLY A C 1
ATOM 763 O O . GLY A 1 94 ? -13.007 6.758 14.470 1.00 77.94 94 GLY A O 1
ATOM 764 N N . VAL A 1 95 ? -14.423 7.135 12.768 1.00 73.62 95 VAL A N 1
ATOM 765 C CA . VAL A 1 95 ? -15.581 6.459 13.391 1.00 73.62 95 VAL A CA 1
ATOM 766 C C . VAL A 1 95 ? -15.668 4.990 12.962 1.00 73.62 95 VAL A C 1
ATOM 768 O O . VAL A 1 95 ? -16.146 4.155 13.723 1.00 73.62 95 VAL A O 1
ATOM 771 N N . ASP A 1 96 ? -15.184 4.670 11.759 1.00 81.56 96 ASP A N 1
ATOM 772 C CA . ASP A 1 96 ? -15.220 3.328 11.174 1.00 81.56 96 ASP A CA 1
ATOM 773 C C . ASP A 1 96 ? -13.822 2.896 10.708 1.00 81.56 96 ASP A C 1
ATOM 775 O O . ASP A 1 96 ? -13.291 3.428 9.732 1.00 81.56 96 ASP A O 1
ATOM 779 N N . ALA A 1 97 ? -13.246 1.896 11.380 1.00 79.25 97 ALA A N 1
ATOM 780 C CA . ALA A 1 97 ? -11.943 1.329 11.032 1.00 79.25 97 ALA A CA 1
ATOM 781 C C . ALA A 1 97 ? -11.924 0.707 9.620 1.00 79.25 97 ALA A C 1
ATOM 783 O O . ALA A 1 97 ? -10.904 0.753 8.923 1.00 79.25 97 ALA A O 1
ATOM 784 N N . GLY A 1 98 ? -13.061 0.173 9.152 1.00 85.06 98 GLY A N 1
ATOM 785 C CA . GLY A 1 98 ? -13.171 -0.430 7.825 1.00 85.06 98 GLY A CA 1
ATOM 786 C C . GLY A 1 98 ? -13.050 0.606 6.707 1.00 85.06 98 GLY A C 1
ATOM 787 O O . GLY A 1 98 ? -12.300 0.404 5.748 1.00 85.06 98 GLY A O 1
ATOM 788 N N . GLY A 1 99 ? -13.752 1.734 6.839 1.00 89.81 99 GLY A N 1
ATOM 789 C CA . GLY A 1 99 ? -13.679 2.860 5.909 1.00 89.81 99 GLY A CA 1
ATOM 790 C C . GLY A 1 99 ? -12.269 3.438 5.775 1.00 89.81 99 GLY A C 1
ATOM 791 O O . GLY A 1 99 ? -11.780 3.595 4.655 1.00 89.81 99 GLY A O 1
ATOM 792 N N . LEU A 1 100 ? -11.584 3.671 6.899 1.00 91.94 100 LEU A N 1
ATOM 793 C CA . LEU A 1 100 ? -10.220 4.221 6.909 1.00 91.94 100 LEU A CA 1
ATOM 794 C C . LEU A 1 100 ? -9.217 3.275 6.249 1.00 91.94 100 LEU A C 1
ATOM 796 O O . LEU A 1 100 ? -8.354 3.713 5.492 1.00 91.94 100 LEU A O 1
ATOM 800 N N . THR A 1 101 ? -9.367 1.971 6.481 1.00 91.19 101 THR A N 1
ATOM 801 C CA . THR A 1 101 ? -8.514 0.953 5.859 1.00 91.19 101 THR A CA 1
ATOM 802 C C . THR A 1 101 ? -8.714 0.905 4.342 1.00 91.19 101 THR A C 1
ATOM 804 O O . THR A 1 101 ? -7.744 0.864 3.586 1.00 91.19 101 THR A O 1
ATOM 807 N N . ARG A 1 102 ? -9.962 0.985 3.859 1.00 91.75 102 ARG A N 1
ATOM 808 C CA . ARG A 1 102 ? -10.248 1.061 2.413 1.00 91.75 102 ARG A CA 1
ATOM 809 C C . ARG A 1 102 ? -9.670 2.321 1.784 1.00 91.75 102 ARG A C 1
ATOM 811 O O . ARG A 1 102 ? -9.108 2.256 0.693 1.00 91.75 102 ARG A O 1
ATOM 818 N N . GLU A 1 103 ? -9.806 3.455 2.461 1.00 92.81 103 GLU A N 1
ATOM 819 C CA . GLU A 1 103 ? -9.249 4.720 1.994 1.00 92.81 103 GLU A CA 1
ATOM 820 C C . GLU A 1 103 ? -7.718 4.667 1.935 1.00 92.81 103 GLU A C 1
ATOM 822 O O . GLU A 1 103 ? -7.119 5.080 0.943 1.00 92.81 103 GLU A O 1
ATOM 827 N N . TYR A 1 104 ? -7.081 4.091 2.952 1.00 93.50 104 TYR A N 1
ATOM 828 C CA . TYR A 1 104 ? -5.643 3.868 2.973 1.00 93.50 104 TYR A CA 1
ATOM 829 C C . TYR A 1 104 ? -5.151 3.100 1.747 1.00 93.50 104 TYR A C 1
ATOM 831 O O . TYR A 1 104 ? -4.254 3.580 1.051 1.00 93.50 104 TYR A O 1
ATOM 839 N N . PHE A 1 105 ? -5.769 1.957 1.437 1.00 93.44 105 PHE A N 1
ATOM 840 C CA . PHE A 1 105 ? -5.401 1.185 0.252 1.00 93.44 105 PHE A CA 1
ATOM 841 C C . PHE A 1 105 ? -5.709 1.940 -1.039 1.00 93.44 105 PHE A C 1
ATOM 843 O O . PHE A 1 105 ? -4.900 1.917 -1.961 1.00 93.44 105 PHE A O 1
ATOM 850 N N . HIS A 1 106 ? -6.825 2.670 -1.103 1.00 92.94 106 HIS A N 1
ATOM 851 C CA . HIS A 1 106 ? -7.148 3.496 -2.264 1.00 92.94 106 HIS A CA 1
ATOM 852 C C . HIS A 1 106 ? -6.045 4.520 -2.561 1.00 92.94 106 HIS A C 1
ATOM 854 O O . HIS A 1 106 ? -5.578 4.616 -3.697 1.00 92.94 106 HIS A O 1
ATOM 860 N N . ILE A 1 107 ? -5.587 5.252 -1.541 1.00 91.88 107 ILE A N 1
ATOM 861 C CA . ILE A 1 107 ? -4.535 6.256 -1.712 1.00 91.88 107 ILE A CA 1
ATOM 862 C C . ILE A 1 107 ? -3.187 5.584 -1.986 1.00 91.88 107 ILE A C 1
ATOM 864 O O . ILE A 1 107 ? -2.439 6.067 -2.831 1.00 91.88 107 ILE A O 1
ATOM 868 N N . LEU A 1 108 ? -2.868 4.472 -1.315 1.00 91.88 108 LEU A N 1
ATOM 869 C CA . LEU A 1 108 ? -1.628 3.731 -1.555 1.00 91.88 108 LEU A CA 1
ATOM 870 C C . LEU A 1 108 ? -1.523 3.289 -3.018 1.00 91.88 108 LEU A C 1
ATOM 872 O O . LEU A 1 108 ? -0.526 3.592 -3.672 1.00 91.88 108 LEU A O 1
ATOM 876 N N . MET A 1 109 ? -2.571 2.659 -3.551 1.00 90.81 109 MET A N 1
ATOM 877 C CA . MET A 1 109 ? -2.622 2.239 -4.954 1.00 90.81 109 MET A CA 1
ATOM 878 C C . MET A 1 109 ? -2.536 3.437 -5.897 1.00 90.81 109 MET A C 1
ATOM 880 O O . MET A 1 109 ? -1.800 3.388 -6.880 1.00 90.81 109 MET A O 1
ATOM 884 N N . ASP A 1 110 ? -3.226 4.539 -5.576 1.00 90.12 110 ASP A N 1
ATOM 885 C CA . ASP A 1 110 ? -3.156 5.768 -6.366 1.00 90.12 110 ASP A CA 1
ATOM 886 C C . ASP A 1 110 ? -1.758 6.406 -6.377 1.00 90.12 110 ASP A C 1
ATOM 888 O O . ASP A 1 110 ? -1.366 7.022 -7.369 1.00 90.12 110 ASP A O 1
ATOM 892 N N . ARG A 1 111 ? -0.984 6.246 -5.301 1.00 89.38 111 ARG A N 1
ATOM 893 C CA . ARG A 1 111 ? 0.402 6.716 -5.233 1.00 89.38 111 ARG A CA 1
ATOM 894 C C . ARG A 1 111 ? 1.361 5.798 -5.975 1.00 89.38 111 ARG A C 1
ATOM 896 O O . ARG A 1 111 ? 2.185 6.315 -6.716 1.00 89.38 111 ARG A O 1
ATOM 903 N N . LEU A 1 112 ? 1.224 4.479 -5.832 1.00 88.62 112 LEU A N 1
ATOM 904 C CA . LEU A 1 112 ? 2.069 3.496 -6.522 1.00 88.62 112 LEU A CA 1
ATOM 905 C C . LEU A 1 112 ? 2.004 3.645 -8.050 1.00 88.62 112 LEU A C 1
ATOM 907 O O . LEU A 1 112 ? 3.014 3.489 -8.724 1.00 88.62 112 LEU A O 1
ATOM 911 N N . GLN A 1 113 ? 0.834 3.987 -8.597 1.00 88.00 113 GLN A N 1
ATOM 912 C CA . GLN A 1 113 ? 0.637 4.148 -10.043 1.00 88.00 113 GLN A CA 1
ATOM 913 C C . GLN A 1 113 ? 1.169 5.469 -10.629 1.00 88.00 113 GLN A C 1
ATOM 915 O O . GLN A 1 113 ? 1.153 5.635 -11.849 1.00 88.00 113 GLN A O 1
ATOM 920 N N . LYS A 1 114 ? 1.571 6.442 -9.800 1.00 85.81 114 LYS A N 1
ATOM 921 C CA . LYS A 1 114 ? 1.981 7.775 -10.262 1.00 85.81 114 LYS A CA 1
ATOM 922 C C . LYS A 1 114 ? 3.491 7.943 -10.176 1.00 85.81 114 LYS A C 1
ATOM 924 O O . LYS A 1 114 ? 4.096 7.607 -9.167 1.00 85.81 114 LYS A O 1
ATOM 929 N N . GLN A 1 115 ? 4.062 8.573 -11.198 1.00 78.62 115 GLN A N 1
ATOM 930 C CA . GLN A 1 115 ? 5.448 9.027 -11.168 1.00 78.62 115 GLN A CA 1
ATOM 931 C C . GLN A 1 115 ? 5.519 10.382 -10.450 1.00 78.62 115 GLN A C 1
ATOM 933 O O . GLN A 1 115 ? 5.012 11.385 -10.957 1.00 78.62 115 GLN A O 1
ATOM 938 N N . LEU A 1 116 ? 6.063 10.398 -9.232 1.00 69.62 116 LEU A N 1
ATOM 939 C CA . LEU A 1 116 ? 6.232 11.598 -8.397 1.00 69.62 116 LEU A CA 1
ATOM 940 C C . LEU A 1 116 ? 7.707 11.911 -8.094 1.00 69.62 116 LEU A C 1
ATOM 942 O O . LEU A 1 116 ? 7.987 12.881 -7.388 1.00 69.62 116 LEU A O 1
ATOM 946 N N . GLY A 1 117 ? 8.645 11.127 -8.629 1.00 64.94 117 GLY A N 1
ATOM 947 C CA . GLY A 1 117 ? 10.080 11.416 -8.631 1.00 64.94 117 GLY A CA 1
ATOM 948 C C . GLY A 1 117 ? 10.842 11.030 -7.361 1.00 64.94 117 GLY A C 1
ATOM 949 O O . GLY A 1 117 ? 12.068 10.986 -7.391 1.00 64.94 117 GLY A O 1
ATOM 950 N N . SER A 1 118 ? 10.167 10.728 -6.247 1.00 65.81 118 SER A N 1
ATOM 951 C CA . SER A 1 118 ? 10.822 10.220 -5.027 1.00 65.81 118 SER A CA 1
ATOM 952 C C . SER A 1 118 ? 10.882 8.691 -4.982 1.00 65.81 118 SER A C 1
ATOM 954 O O . SER A 1 118 ? 11.835 8.128 -4.443 1.00 65.81 118 SER A O 1
ATOM 956 N N . LEU A 1 119 ? 9.870 8.024 -5.543 1.00 77.12 119 LEU A N 1
ATOM 957 C CA . LEU A 1 119 ? 9.803 6.576 -5.668 1.00 77.12 119 LEU A CA 1
ATOM 958 C C . LEU A 1 119 ? 8.890 6.182 -6.827 1.00 77.12 119 LEU A C 1
ATOM 960 O O . LEU A 1 119 ? 7.724 5.840 -6.639 1.00 77.12 119 LEU A O 1
ATOM 964 N N . ASP A 1 120 ? 9.447 6.230 -8.026 1.00 87.19 120 ASP A N 1
ATOM 965 C CA . ASP A 1 120 ? 8.770 5.729 -9.209 1.00 87.19 120 ASP A CA 1
ATOM 966 C C . ASP A 1 120 ? 9.019 4.215 -9.264 1.00 87.19 120 ASP A C 1
ATOM 968 O O . ASP A 1 120 ? 10.152 3.759 -9.112 1.00 87.19 120 ASP A O 1
ATOM 972 N N . LEU A 1 121 ? 7.954 3.424 -9.388 1.00 88.75 121 LEU A N 1
ATOM 973 C CA . LEU A 1 121 ? 8.011 1.952 -9.390 1.00 88.75 121 LEU A CA 1
ATOM 974 C C . LEU A 1 121 ? 7.514 1.365 -10.705 1.00 88.75 121 LEU A C 1
ATOM 976 O O . LEU A 1 121 ? 7.973 0.307 -11.134 1.00 88.75 121 LEU A O 1
ATOM 980 N N . PHE A 1 122 ? 6.575 2.062 -11.336 1.00 91.38 122 PHE A N 1
ATOM 981 C CA . PHE A 1 122 ? 5.919 1.625 -12.550 1.00 91.38 122 PHE A CA 1
ATOM 982 C C . PHE A 1 122 ? 5.988 2.712 -13.619 1.00 91.38 122 PHE A C 1
ATOM 984 O O . PHE A 1 122 ? 5.971 3.913 -13.332 1.00 91.38 122 PHE A O 1
ATOM 991 N N . GLU A 1 123 ? 6.037 2.275 -14.867 1.00 90.50 123 GLU A N 1
ATOM 992 C CA . GLU A 1 123 ? 6.008 3.124 -16.051 1.00 90.50 123 GLU A CA 1
ATOM 993 C C . GLU A 1 123 ? 4.917 2.681 -17.021 1.00 90.50 123 GLU A C 1
ATOM 995 O O . GLU A 1 123 ? 4.364 1.587 -16.914 1.00 90.50 123 GLU A O 1
ATOM 1000 N N . GLY A 1 124 ? 4.588 3.549 -17.975 1.00 89.75 124 GLY A N 1
ATOM 1001 C CA . GLY A 1 124 ? 3.584 3.273 -18.996 1.00 89.75 124 GLY A CA 1
ATOM 1002 C C . GLY A 1 124 ? 2.298 4.073 -18.815 1.00 89.75 124 GLY A C 1
ATOM 1003 O O . GLY A 1 124 ? 2.265 5.141 -18.203 1.00 89.75 124 GLY A O 1
ATOM 1004 N N . ARG A 1 125 ? 1.222 3.590 -19.439 1.00 88.19 125 ARG A N 1
ATOM 1005 C CA . ARG A 1 125 ? -0.068 4.296 -19.487 1.00 88.19 125 ARG A CA 1
ATOM 1006 C C . ARG A 1 125 ? -0.995 3.762 -18.405 1.00 88.19 125 ARG A C 1
ATOM 1008 O O . ARG A 1 125 ? -0.914 2.599 -18.025 1.00 88.19 125 ARG A O 1
ATOM 1015 N N . LYS A 1 126 ? -1.950 4.581 -17.957 1.00 84.69 126 LYS A N 1
ATOM 1016 C CA . LYS A 1 126 ? -3.019 4.108 -17.063 1.00 84.69 126 LYS A CA 1
ATOM 1017 C C . LYS A 1 126 ? -3.721 2.894 -17.691 1.00 84.69 126 LYS A C 1
ATOM 1019 O O . LYS A 1 126 ? -4.162 2.969 -18.834 1.00 84.69 126 LYS A O 1
ATOM 1024 N N . GLY A 1 127 ? -3.813 1.794 -16.943 1.00 87.00 127 GLY A N 1
ATOM 1025 C CA . GLY A 1 127 ? -4.348 0.510 -17.420 1.00 87.00 127 GLY A CA 1
ATOM 1026 C C . GLY A 1 127 ? -3.320 -0.411 -18.092 1.00 87.00 127 GLY A C 1
ATOM 1027 O O . GLY A 1 127 ? -3.646 -1.551 -18.396 1.00 87.00 127 GLY A O 1
ATOM 1028 N N . HIS A 1 128 ? -2.087 0.054 -18.294 1.00 91.44 128 HIS A N 1
ATOM 1029 C CA . HIS A 1 128 ? -0.969 -0.724 -18.822 1.00 91.44 128 HIS A CA 1
ATOM 1030 C C . HIS A 1 128 ? 0.340 -0.243 -18.181 1.00 91.44 128 HIS A C 1
ATOM 1032 O O . HIS A 1 128 ? 1.185 0.381 -18.828 1.00 91.44 128 HIS A O 1
ATOM 1038 N N . LEU A 1 129 ? 0.437 -0.459 -16.869 1.00 91.25 129 LEU A N 1
ATOM 1039 C CA . LEU A 1 129 ? 1.620 -0.138 -16.081 1.00 91.25 129 LEU A CA 1
ATOM 1040 C C . LEU A 1 129 ? 2.541 -1.354 -16.020 1.00 91.25 129 LEU A C 1
ATOM 1042 O O . LEU A 1 129 ? 2.073 -2.466 -15.778 1.00 91.25 129 LEU A O 1
ATOM 1046 N N . LEU A 1 130 ? 3.834 -1.126 -16.223 1.00 91.81 130 LEU A N 1
ATOM 1047 C CA . LEU A 1 130 ? 4.882 -2.139 -16.163 1.00 91.81 130 LEU A CA 1
ATOM 1048 C C . LEU A 1 130 ? 5.874 -1.791 -15.047 1.00 91.81 130 LEU A C 1
ATOM 1050 O O . LEU A 1 130 ? 6.129 -0.604 -14.828 1.00 91.81 130 LEU A O 1
ATOM 1054 N N . PRO A 1 131 ? 6.427 -2.784 -14.325 1.00 91.50 131 PRO A N 1
ATOM 1055 C CA . PRO A 1 131 ? 7.510 -2.548 -13.376 1.00 91.50 131 PRO A CA 1
ATOM 1056 C C . PRO A 1 131 ? 8.698 -1.897 -14.083 1.00 91.50 131 PRO A C 1
ATOM 1058 O O . PRO A 1 131 ? 9.147 -2.393 -15.115 1.00 91.50 131 PRO A O 1
ATOM 1061 N N . MET A 1 132 ? 9.220 -0.805 -13.531 1.00 89.94 132 MET A N 1
ATOM 1062 C CA . MET A 1 132 ? 10.393 -0.161 -14.113 1.00 89.94 132 MET A CA 1
ATOM 1063 C C . MET A 1 132 ? 11.634 -1.029 -13.936 1.00 89.94 132 MET A C 1
ATOM 1065 O O . MET A 1 132 ? 11.916 -1.535 -12.845 1.00 89.94 132 MET A O 1
ATOM 1069 N N . HIS A 1 133 ? 12.431 -1.129 -14.993 1.00 86.69 133 HIS A N 1
ATOM 1070 C CA . HIS A 1 133 ? 13.708 -1.821 -14.938 1.00 86.69 133 HIS A CA 1
ATOM 1071 C C . HIS A 1 133 ? 14.788 -0.916 -14.324 1.00 86.69 133 HIS A C 1
ATOM 1073 O O . HIS A 1 133 ? 15.513 -0.212 -15.023 1.00 86.69 133 HIS A O 1
ATOM 1079 N N . ASN A 1 134 ? 14.874 -0.915 -12.992 1.00 88.06 134 ASN A N 1
ATOM 1080 C CA . ASN A 1 134 ? 15.887 -0.179 -12.239 1.00 88.06 134 ASN A CA 1
ATOM 1081 C C . ASN A 1 134 ? 16.545 -1.094 -11.195 1.00 88.06 134 ASN A C 1
ATOM 1083 O O . ASN A 1 134 ? 15.878 -1.616 -10.299 1.00 88.06 134 ASN A O 1
ATOM 1087 N 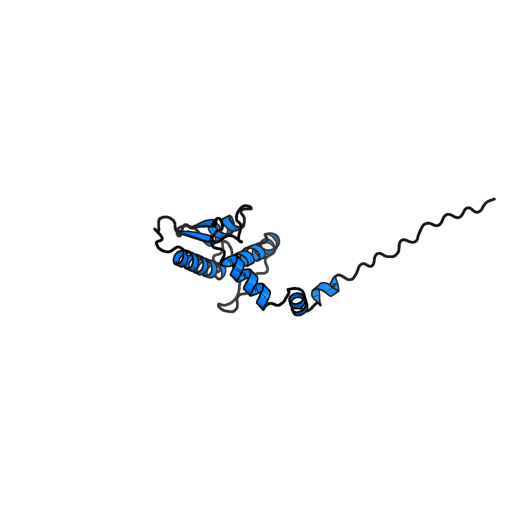N . TYR A 1 135 ? 17.866 -1.258 -11.302 1.00 89.19 135 TYR A N 1
ATOM 1088 C CA . TYR A 1 135 ? 18.647 -2.138 -10.436 1.00 89.19 135 TYR A CA 1
ATOM 1089 C C . TYR A 1 135 ? 18.559 -1.761 -8.952 1.00 89.19 135 TYR A C 1
ATOM 1091 O O . TYR A 1 135 ? 18.491 -2.649 -8.103 1.00 89.19 135 TYR A O 1
ATOM 1099 N N . ASP A 1 136 ? 18.484 -0.474 -8.619 1.00 88.50 136 ASP A N 1
ATOM 1100 C CA . ASP A 1 136 ? 18.372 -0.016 -7.230 1.00 88.50 136 ASP A CA 1
ATOM 1101 C C . ASP A 1 136 ? 17.028 -0.432 -6.611 1.00 88.50 136 ASP A C 1
ATOM 1103 O O . ASP A 1 136 ? 16.951 -0.792 -5.434 1.00 88.50 136 ASP A O 1
ATOM 1107 N N . LEU A 1 137 ? 15.957 -0.446 -7.415 1.00 86.19 137 LEU A N 1
ATOM 1108 C CA . LEU A 1 137 ? 14.631 -0.898 -6.977 1.00 86.19 137 LEU A CA 1
ATOM 1109 C C . LEU A 1 137 ? 14.593 -2.420 -6.792 1.00 86.19 137 LEU A C 1
ATOM 1111 O O . LEU A 1 137 ? 14.000 -2.914 -5.828 1.00 86.19 137 LEU A O 1
ATOM 1115 N N . VAL A 1 138 ? 15.234 -3.159 -7.703 1.00 87.31 138 VAL A N 1
ATOM 1116 C CA . VAL A 1 138 ? 15.293 -4.627 -7.672 1.00 87.31 138 VAL A CA 1
ATOM 1117 C C . VAL A 1 138 ? 16.152 -5.108 -6.505 1.00 87.31 138 VAL A C 1
ATOM 1119 O O . VAL A 1 138 ? 15.665 -5.850 -5.653 1.00 87.31 138 VAL A O 1
ATOM 1122 N N . SER A 1 139 ? 17.398 -4.637 -6.414 1.00 87.69 139 SER A N 1
ATOM 1123 C CA . SER A 1 139 ? 18.326 -4.993 -5.331 1.00 87.69 139 SER A CA 1
ATOM 1124 C C . SER A 1 139 ? 17.840 -4.507 -3.962 1.00 87.69 139 SER A C 1
ATOM 1126 O O . SER A 1 139 ? 18.041 -5.180 -2.955 1.00 87.69 139 SER A O 1
ATOM 1128 N N . GLY A 1 140 ? 17.117 -3.383 -3.921 1.00 86.25 140 GLY A N 1
ATOM 1129 C CA . GLY A 1 140 ? 16.465 -2.871 -2.717 1.00 86.25 140 GLY A CA 1
ATOM 1130 C C . GLY A 1 140 ? 15.216 -3.646 -2.276 1.00 86.25 140 GLY A C 1
ATOM 1131 O O . GLY A 1 140 ? 14.612 -3.277 -1.265 1.00 86.25 140 GLY A O 1
ATOM 1132 N N . GLY A 1 141 ? 14.796 -4.679 -3.021 1.00 87.31 141 GLY A N 1
ATOM 1133 C CA . GLY A 1 141 ? 13.633 -5.511 -2.702 1.00 87.31 141 GLY A CA 1
ATOM 1134 C C . GLY A 1 141 ? 12.297 -4.764 -2.761 1.00 87.31 141 GLY A C 1
ATOM 1135 O O . GLY A 1 141 ? 11.318 -5.196 -2.149 1.00 87.31 141 GLY A O 1
ATOM 1136 N N . LEU A 1 142 ? 12.231 -3.630 -3.467 1.00 88.56 142 LEU A N 1
ATOM 1137 C CA . LEU A 1 142 ? 11.045 -2.774 -3.463 1.00 88.56 142 LEU A CA 1
ATOM 1138 C C . LEU A 1 142 ? 9.847 -3.439 -4.136 1.00 88.56 142 LEU A C 1
ATOM 1140 O O . LEU A 1 142 ? 8.744 -3.323 -3.618 1.00 88.56 142 LEU A O 1
ATOM 1144 N N . PHE A 1 143 ? 10.048 -4.191 -5.219 1.00 89.94 143 PHE A N 1
ATOM 1145 C CA . PHE A 1 143 ? 8.954 -4.920 -5.870 1.00 89.94 143 PHE A CA 1
ATOM 1146 C C . PHE A 1 143 ? 8.385 -6.040 -4.995 1.00 89.94 143 PHE A C 1
ATOM 1148 O O . PHE A 1 143 ? 7.172 -6.226 -4.957 1.00 89.94 143 PHE A O 1
ATOM 1155 N N . VAL A 1 144 ? 9.231 -6.721 -4.216 1.00 89.56 144 VAL A N 1
ATOM 1156 C CA . VAL A 1 144 ? 8.779 -7.709 -3.221 1.00 89.56 144 VAL A CA 1
ATOM 1157 C C . VAL A 1 144 ? 7.962 -7.024 -2.129 1.00 89.56 144 VAL A C 1
ATOM 1159 O O . VAL A 1 144 ? 6.919 -7.525 -1.722 1.00 89.56 144 VAL A O 1
ATOM 1162 N N . MET A 1 145 ? 8.414 -5.863 -1.656 1.00 89.69 145 MET A N 1
ATOM 1163 C CA . MET A 1 145 ? 7.692 -5.094 -0.646 1.00 89.69 145 MET A CA 1
ATOM 1164 C C . MET A 1 145 ? 6.349 -4.582 -1.162 1.00 89.69 145 MET A C 1
ATOM 1166 O O . MET A 1 145 ? 5.352 -4.712 -0.465 1.00 89.69 145 MET A O 1
ATOM 1170 N N . VAL A 1 146 ? 6.309 -4.036 -2.377 1.00 89.75 146 VAL A N 1
ATOM 1171 C CA . VAL A 1 146 ? 5.068 -3.593 -3.020 1.00 89.75 146 VAL A CA 1
ATOM 1172 C C . VAL A 1 146 ? 4.126 -4.777 -3.197 1.00 89.75 146 VAL A C 1
ATOM 1174 O O . VAL A 1 146 ? 2.960 -4.656 -2.858 1.00 89.75 146 VAL A O 1
ATOM 1177 N N . GLY A 1 147 ? 4.627 -5.945 -3.605 1.00 89.12 147 GLY A N 1
ATOM 1178 C CA . GLY A 1 147 ? 3.831 -7.172 -3.672 1.00 89.12 147 GLY A CA 1
ATOM 1179 C C . GLY A 1 147 ? 3.252 -7.622 -2.326 1.00 89.12 147 GLY A C 1
ATOM 1180 O O . GLY A 1 147 ? 2.233 -8.291 -2.314 1.00 89.12 147 GLY A O 1
ATOM 1181 N N . LYS A 1 148 ? 3.853 -7.234 -1.193 1.00 87.44 148 LYS A N 1
ATOM 1182 C CA . LYS A 1 148 ? 3.291 -7.464 0.153 1.00 87.44 148 LYS A CA 1
ATOM 1183 C C . LYS A 1 148 ? 2.234 -6.429 0.557 1.00 87.44 148 LYS A C 1
ATOM 1185 O O . LYS A 1 148 ? 1.533 -6.650 1.538 1.00 87.44 148 LYS A O 1
ATOM 1190 N N . MET A 1 149 ? 2.170 -5.283 -0.126 1.00 87.19 149 MET A N 1
ATOM 1191 C CA . MET A 1 149 ? 1.182 -4.226 0.129 1.00 87.19 149 MET A CA 1
ATOM 1192 C C . MET A 1 149 ? -0.151 -4.460 -0.599 1.00 87.19 149 MET A C 1
ATOM 1194 O O . MET A 1 149 ? -1.138 -3.813 -0.248 1.00 87.19 149 MET A O 1
ATOM 1198 N N . VAL A 1 150 ? -0.155 -5.300 -1.641 1.00 79.81 150 VAL A N 1
ATOM 1199 C CA . VAL A 1 150 ? -1.302 -5.613 -2.515 1.00 79.81 150 VAL A CA 1
ATOM 1200 C C . VAL A 1 150 ? -1.835 -6.999 -2.182 1.00 79.81 150 VAL A C 1
ATOM 1202 O O . VAL A 1 150 ? -3.076 -7.143 -2.152 1.00 79.81 150 VAL A O 1
#

pLDDT: mean 76.14, std 17.49, range [38.09, 94.5]